Protein AF-A0A2T2UF13-F1 (afdb_monomer_lite)

Secondary structure (DSSP, 8-state):
---------------------HHHHHHHHHHHHTT------HHHHHHHHHHH---HHHHHHHHHHHHTT--EE---HHHHHH-TTTEE-HHHHGGG-

Foldseek 3Di:
DDDDDDDDDDDDPPVPPPDPDPVNVVVVVCVVCPVVDDDDDLVQLVVLCVVQVDDSVLSRQQRVQVVVVHAAADPPPSSCVSCVPRYDHPVVVVVPD

Structure (mmCIF, N/CA/C/O backbone):
data_AF-A0A2T2UF13-F1
#
_entry.id   AF-A0A2T2UF13-F1
#
loop_
_atom_site.group_PDB
_atom_site.id
_atom_site.type_symbol
_atom_site.label_atom_id
_atom_site.label_alt_id
_atom_site.label_comp_id
_atom_site.label_asym_id
_atom_site.label_entity_id
_atom_site.label_seq_id
_atom_site.pdbx_PDB_ins_code
_atom_site.Cartn_x
_atom_site.Cartn_y
_atom_site.Cartn_z
_atom_site.occupancy
_atom_site.B_iso_or_equiv
_atom_site.auth_seq_id
_atom_site.auth_comp_id
_atom_site.auth_asym_id
_atom_site.auth_atom_id
_atom_site.pdbx_PDB_model_num
ATOM 1 N N . MET A 1 1 ? 43.428 -45.413 -37.313 1.00 44.00 1 MET A N 1
ATOM 2 C CA . MET A 1 1 ? 43.202 -44.210 -38.139 1.00 44.00 1 MET A CA 1
ATOM 3 C C . MET A 1 1 ? 43.304 -43.013 -37.205 1.00 44.00 1 MET A C 1
ATOM 5 O O . MET A 1 1 ? 42.372 -42.729 -36.471 1.00 44.00 1 MET A O 1
ATOM 9 N N . PHE A 1 2 ? 44.504 -42.446 -37.097 1.00 42.75 2 PHE A N 1
ATOM 10 C CA . PHE A 1 2 ? 44.829 -41.326 -36.216 1.00 42.75 2 PHE A CA 1
ATOM 11 C C . PHE A 1 2 ? 44.871 -40.068 -37.078 1.00 42.75 2 PHE A C 1
ATOM 13 O O . PHE A 1 2 ? 45.678 -39.999 -38.004 1.00 42.75 2 PHE A O 1
ATOM 20 N N . SER A 1 3 ? 44.008 -39.102 -36.783 1.00 34.56 3 SER A N 1
ATOM 21 C CA . SER A 1 3 ? 44.295 -37.668 -36.852 1.00 34.56 3 SER A CA 1
ATOM 22 C C . SER A 1 3 ? 43.075 -36.853 -36.411 1.00 34.56 3 SER A C 1
ATOM 24 O O . SER A 1 3 ? 41.951 -37.344 -36.485 1.00 34.56 3 SER A O 1
ATOM 26 N N . PRO A 1 4 ? 43.309 -35.639 -35.891 1.00 45.88 4 PRO A N 1
ATOM 27 C CA . PRO A 1 4 ? 42.570 -35.051 -34.779 1.00 45.88 4 PRO A CA 1
ATOM 28 C C . PRO A 1 4 ? 41.759 -33.812 -35.195 1.00 45.88 4 PRO A C 1
ATOM 30 O O . PRO A 1 4 ? 41.906 -33.326 -36.313 1.00 45.88 4 PRO A O 1
ATOM 33 N N . LYS A 1 5 ? 40.974 -33.250 -34.263 1.00 42.75 5 LYS A N 1
ATOM 34 C CA . LYS A 1 5 ? 41.072 -31.845 -33.795 1.00 42.75 5 LYS A CA 1
ATOM 35 C C . LYS A 1 5 ? 39.821 -31.433 -33.014 1.00 42.75 5 LYS A C 1
ATOM 37 O O . LYS A 1 5 ? 38.749 -31.255 -33.577 1.00 42.75 5 LYS A O 1
ATOM 42 N N . MET A 1 6 ? 40.015 -31.194 -31.719 1.00 38.41 6 MET A N 1
ATOM 43 C CA . MET A 1 6 ? 39.234 -30.201 -30.982 1.00 38.41 6 MET A CA 1
ATOM 44 C C . MET A 1 6 ? 39.533 -28.809 -31.557 1.00 38.41 6 MET A C 1
ATOM 46 O O . MET A 1 6 ? 40.701 -28.506 -31.821 1.00 38.41 6 MET A O 1
ATOM 50 N N . PRO A 1 7 ? 38.537 -27.917 -31.590 1.00 45.31 7 PRO A N 1
ATOM 51 C CA . PRO A 1 7 ? 38.734 -26.577 -31.084 1.00 45.31 7 PRO A CA 1
ATOM 52 C C . PRO A 1 7 ? 37.975 -26.450 -29.763 1.00 45.31 7 PRO A C 1
ATOM 54 O O . PRO A 1 7 ? 36.752 -26.547 -29.696 1.00 45.31 7 PRO A O 1
ATOM 57 N N . VAL A 1 8 ? 38.736 -26.219 -28.698 1.00 54.31 8 VAL A N 1
ATOM 58 C CA . VAL A 1 8 ? 38.222 -25.552 -27.507 1.00 54.31 8 VAL A CA 1
ATOM 59 C C . VAL A 1 8 ? 37.787 -24.149 -27.938 1.00 54.31 8 VAL A C 1
ATOM 61 O O . VAL A 1 8 ? 38.610 -23.339 -28.360 1.00 54.31 8 VAL A O 1
ATOM 64 N N . ALA A 1 9 ? 36.486 -23.870 -27.890 1.00 46.03 9 ALA A N 1
ATOM 65 C CA . ALA A 1 9 ? 35.988 -22.508 -28.005 1.00 46.03 9 ALA A CA 1
ATOM 66 C C . ALA A 1 9 ? 36.170 -21.830 -26.642 1.00 46.03 9 ALA A C 1
ATOM 68 O O . ALA A 1 9 ? 35.425 -22.068 -25.692 1.00 46.03 9 ALA A O 1
ATOM 69 N N . ALA A 1 10 ? 37.233 -21.037 -26.550 1.00 46.62 10 ALA A 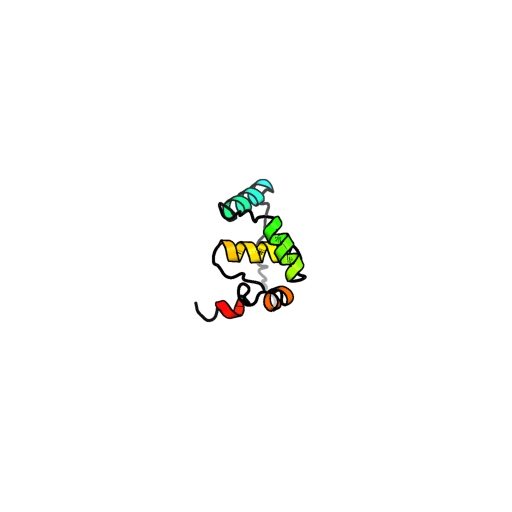N 1
ATOM 70 C CA . ALA A 1 10 ? 37.472 -20.092 -25.476 1.00 46.62 10 ALA A CA 1
ATOM 71 C C . ALA A 1 10 ? 36.666 -18.802 -25.716 1.00 46.62 10 ALA A C 1
ATOM 73 O O . ALA A 1 10 ? 36.603 -18.309 -26.839 1.00 46.62 10 ALA A O 1
ATOM 74 N N . GLY A 1 11 ? 36.129 -18.236 -24.630 1.00 38.72 11 GLY A N 1
ATOM 75 C CA . GLY A 1 11 ? 35.482 -16.919 -24.581 1.00 38.72 11 GLY A CA 1
ATOM 76 C C . GLY A 1 11 ? 33.961 -17.015 -24.753 1.00 38.72 11 GLY A C 1
ATOM 77 O O . GLY A 1 11 ? 33.478 -17.444 -25.784 1.00 38.72 11 GLY A O 1
ATOM 78 N N . GLY A 1 12 ? 33.101 -16.680 -23.796 1.00 50.62 12 GLY A N 1
ATOM 79 C CA . GLY A 1 12 ? 33.259 -15.753 -22.689 1.00 50.62 12 GLY A CA 1
ATOM 80 C C . GLY A 1 12 ? 32.257 -14.617 -22.849 1.00 50.62 12 GLY A C 1
ATOM 81 O O . GLY A 1 12 ? 32.638 -13.529 -23.243 1.00 50.62 12 GLY A O 1
ATOM 82 N N . THR A 1 13 ? 30.999 -14.848 -22.483 1.00 46.38 13 THR A N 1
ATOM 83 C CA . THR A 1 13 ? 30.107 -13.792 -21.982 1.00 46.38 13 THR A CA 1
ATOM 84 C C . THR A 1 13 ? 29.329 -14.351 -20.801 1.00 46.38 13 THR A C 1
ATOM 86 O O . THR A 1 13 ? 28.105 -14.422 -20.771 1.00 46.38 13 THR A O 1
ATOM 89 N N . ARG A 1 14 ? 30.070 -14.680 -19.734 1.00 46.56 14 ARG A N 1
ATOM 90 C CA . ARG A 1 14 ? 29.533 -14.381 -18.406 1.00 46.56 14 ARG A CA 1
ATOM 91 C C . ARG A 1 14 ? 29.202 -12.891 -18.493 1.00 46.56 14 ARG A C 1
ATOM 93 O O . ARG A 1 14 ? 30.121 -12.104 -18.715 1.00 46.56 14 ARG A O 1
ATOM 100 N N . ARG A 1 15 ? 27.922 -12.510 -18.459 1.00 45.69 15 ARG A N 1
ATOM 101 C CA . ARG A 1 15 ? 27.516 -11.104 -18.356 1.00 45.69 15 ARG A CA 1
ATOM 102 C C . ARG A 1 15 ? 28.025 -10.643 -16.999 1.00 45.69 15 ARG A C 1
ATOM 104 O O . ARG A 1 15 ? 27.349 -10.758 -15.987 1.00 45.69 15 ARG A O 1
ATOM 111 N N . THR A 1 16 ? 29.299 -10.281 -16.953 1.00 45.16 16 THR A N 1
ATOM 112 C CA . THR A 1 16 ? 29.909 -9.733 -15.766 1.00 45.16 16 THR A CA 1
ATOM 113 C C . THR A 1 16 ? 29.243 -8.385 -15.601 1.00 45.16 16 THR A C 1
ATOM 115 O O . THR A 1 16 ? 29.477 -7.492 -16.415 1.00 45.16 16 THR A O 1
ATOM 118 N N . GLN A 1 17 ? 28.398 -8.249 -14.584 1.00 54.09 17 GLN A N 1
ATOM 119 C CA . GLN A 1 17 ? 28.181 -6.960 -13.944 1.00 54.09 17 GLN A CA 1
ATOM 120 C C . GLN A 1 17 ? 29.567 -6.518 -13.447 1.00 54.09 17 GLN A C 1
ATOM 122 O O . GLN A 1 17 ? 29.988 -6.859 -12.347 1.00 54.09 17 GLN A O 1
ATOM 127 N N . ARG A 1 18 ? 30.371 -5.933 -14.340 1.00 51.81 18 ARG A N 1
ATOM 128 C CA . ARG A 1 18 ? 31.685 -5.392 -14.017 1.00 51.81 18 ARG A CA 1
ATOM 129 C C . ARG A 1 18 ? 31.453 -3.948 -13.616 1.00 51.81 18 ARG A C 1
ATOM 131 O O . ARG A 1 18 ? 31.110 -3.150 -14.476 1.00 51.81 18 ARG A O 1
ATOM 138 N N . GLY A 1 19 ? 31.633 -3.692 -12.321 1.00 56.59 19 GLY A N 1
ATOM 139 C CA . GLY A 1 19 ? 32.003 -2.403 -11.744 1.00 56.59 19 GLY A CA 1
ATOM 140 C C . GLY A 1 19 ? 31.244 -1.203 -12.284 1.00 56.59 19 GLY A C 1
ATOM 141 O O . GLY A 1 19 ? 31.867 -0.343 -12.887 1.00 56.59 19 GLY A O 1
ATOM 142 N N . CYS A 1 20 ? 29.933 -1.135 -12.055 1.00 55.19 20 CYS A N 1
ATOM 143 C CA . CYS A 1 20 ? 29.353 0.190 -11.878 1.00 55.19 20 CYS A CA 1
ATOM 144 C C . CYS A 1 20 ? 29.928 0.692 -10.560 1.00 55.19 20 CYS A C 1
ATOM 146 O O . CYS A 1 20 ? 29.789 -0.003 -9.544 1.00 55.19 20 CYS A O 1
ATOM 148 N N . ASP A 1 21 ? 30.623 1.822 -10.599 1.00 80.75 21 ASP A N 1
ATOM 149 C CA . ASP A 1 21 ? 31.058 2.471 -9.369 1.00 80.75 21 ASP A CA 1
ATOM 150 C C . ASP A 1 21 ? 29.840 2.690 -8.457 1.00 80.75 21 ASP A C 1
ATOM 152 O O . ASP A 1 21 ? 28.711 2.829 -8.942 1.00 80.75 21 ASP A O 1
ATOM 156 N N . GLU A 1 22 ? 30.020 2.680 -7.136 1.00 77.44 22 GLU A N 1
ATOM 157 C CA . GLU A 1 22 ? 28.872 2.844 -6.234 1.00 77.44 22 GLU A CA 1
ATOM 158 C C . GLU A 1 22 ? 28.148 4.171 -6.491 1.00 77.44 22 GLU A C 1
ATOM 160 O O . GLU A 1 22 ? 26.917 4.213 -6.443 1.00 77.44 22 GLU A O 1
ATOM 165 N N . THR A 1 23 ? 28.889 5.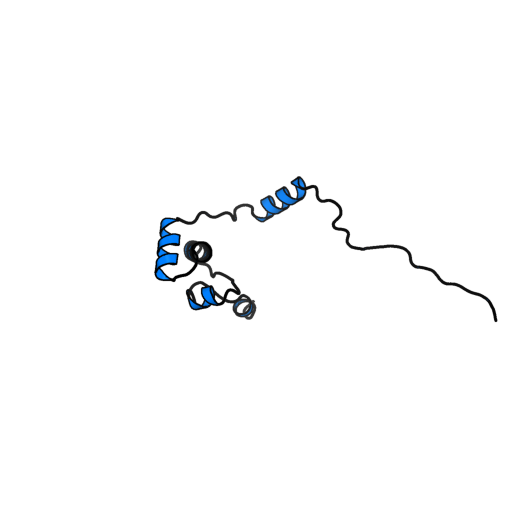212 -6.889 1.00 84.75 23 THR A N 1
ATOM 166 C CA . THR A 1 23 ? 28.307 6.498 -7.288 1.00 84.75 23 THR A CA 1
ATOM 167 C C . THR A 1 23 ? 27.443 6.377 -8.545 1.00 84.75 23 THR A C 1
ATOM 169 O O . THR A 1 23 ? 26.317 6.865 -8.552 1.00 84.75 23 THR A O 1
ATOM 172 N N . GLU A 1 24 ? 27.889 5.638 -9.568 1.00 87.69 24 GLU A N 1
ATOM 173 C CA . GLU A 1 24 ? 27.105 5.395 -10.786 1.00 87.69 24 GLU A CA 1
ATOM 174 C C . GLU A 1 24 ? 25.813 4.621 -10.493 1.00 87.69 24 GLU A C 1
ATOM 176 O O . GLU A 1 24 ? 24.775 4.886 -11.101 1.00 87.69 24 GLU A O 1
ATOM 181 N N . ARG A 1 25 ? 25.848 3.673 -9.546 1.00 85.44 25 ARG A N 1
ATOM 182 C CA . ARG A 1 25 ? 24.658 2.902 -9.150 1.00 85.44 25 ARG A CA 1
ATOM 183 C C . ARG A 1 25 ? 23.631 3.767 -8.434 1.00 85.44 25 ARG A C 1
ATOM 185 O O . ARG A 1 25 ? 22.442 3.635 -8.718 1.00 85.44 25 ARG A O 1
ATOM 192 N N . VAL A 1 26 ? 24.085 4.632 -7.528 1.00 87.88 26 VAL A N 1
ATOM 193 C CA . VAL A 1 26 ? 23.209 5.572 -6.819 1.00 87.88 26 VAL A CA 1
ATOM 194 C C . VAL A 1 26 ? 22.630 6.585 -7.800 1.00 87.88 26 VAL A C 1
ATOM 196 O O . VAL A 1 26 ? 21.413 6.720 -7.852 1.00 87.88 26 VAL A O 1
ATOM 199 N N . SER A 1 27 ? 23.445 7.192 -8.667 1.00 89.06 27 SER A N 1
ATOM 200 C CA . SER A 1 27 ? 22.951 8.151 -9.664 1.00 89.06 27 SER A CA 1
ATOM 201 C C . SER A 1 27 ? 21.942 7.536 -10.640 1.00 89.06 27 SER A C 1
ATOM 203 O O . SER A 1 27 ? 20.963 8.185 -11.003 1.00 89.06 27 SER A O 1
ATOM 205 N N . ALA A 1 28 ? 22.126 6.275 -11.050 1.00 89.00 28 ALA A N 1
ATOM 206 C CA . ALA A 1 28 ? 21.143 5.577 -11.880 1.00 89.00 28 ALA A CA 1
ATOM 207 C C . ALA A 1 28 ? 19.819 5.325 -11.135 1.00 89.00 28 ALA A C 1
ATOM 209 O O . ALA A 1 28 ? 18.749 5.455 -11.729 1.00 89.00 28 ALA A O 1
ATOM 210 N N . ALA A 1 29 ? 19.879 4.985 -9.843 1.00 85.88 29 ALA A N 1
ATOM 211 C CA . ALA A 1 29 ? 18.692 4.810 -9.011 1.00 85.88 29 ALA A CA 1
ATOM 212 C C . ALA A 1 29 ? 17.965 6.142 -8.761 1.00 85.88 29 ALA A C 1
ATOM 214 O O . ALA A 1 29 ? 16.748 6.203 -8.898 1.00 85.88 29 ALA A O 1
ATOM 215 N N . GLU A 1 30 ? 18.697 7.218 -8.468 1.00 88.69 30 GLU A N 1
ATOM 216 C CA . GLU A 1 30 ? 18.143 8.567 -8.300 1.00 88.69 30 GLU A CA 1
ATOM 217 C C . GLU A 1 30 ? 17.457 9.055 -9.577 1.00 88.69 30 GLU A C 1
ATOM 219 O O . GLU A 1 30 ? 16.340 9.562 -9.520 1.00 88.69 30 GLU A O 1
ATOM 224 N N . ALA A 1 31 ? 18.078 8.845 -10.742 1.00 88.88 31 ALA A N 1
ATOM 225 C CA . ALA A 1 31 ? 17.475 9.188 -12.028 1.00 88.88 31 ALA A CA 1
ATOM 226 C C . ALA A 1 31 ? 16.206 8.369 -12.320 1.00 88.88 31 ALA A C 1
ATOM 228 O O . ALA A 1 31 ? 15.270 8.889 -12.924 1.00 88.88 31 ALA A O 1
ATOM 229 N N . PHE A 1 32 ? 16.165 7.104 -11.890 1.00 88.25 32 PHE A N 1
ATOM 230 C CA . PHE A 1 32 ? 14.979 6.256 -12.009 1.00 88.25 32 PHE A CA 1
ATOM 231 C C . PHE A 1 32 ? 13.843 6.707 -11.077 1.00 88.25 32 PHE A C 1
ATOM 233 O O . PHE A 1 32 ? 12.687 6.716 -11.492 1.00 88.25 32 PHE A O 1
ATOM 240 N N . ILE A 1 33 ? 14.163 7.108 -9.842 1.00 86.81 33 ILE A N 1
ATOM 241 C CA . ILE A 1 33 ? 13.187 7.648 -8.884 1.00 86.81 33 ILE A CA 1
ATOM 242 C C . ILE A 1 33 ? 12.670 9.010 -9.360 1.00 86.81 33 ILE A C 1
ATOM 244 O O . ILE A 1 33 ? 11.468 9.251 -9.312 1.00 86.81 33 ILE A O 1
ATOM 248 N N . GLY A 1 34 ? 13.538 9.897 -9.853 1.00 87.12 34 GLY A N 1
ATOM 249 C CA . GLY A 1 34 ? 13.154 11.204 -10.388 1.00 87.12 34 GLY A CA 1
ATOM 250 C C . GLY A 1 34 ? 12.217 11.976 -9.449 1.00 87.12 34 GLY A C 1
ATOM 251 O O . GLY A 1 34 ? 12.537 12.215 -8.287 1.00 87.12 34 GLY A O 1
ATOM 252 N N . ASN A 1 35 ? 11.030 12.331 -9.948 1.00 82.19 35 ASN A N 1
ATOM 253 C CA . ASN A 1 35 ? 9.988 13.033 -9.188 1.00 82.19 35 ASN A CA 1
ATOM 254 C C . ASN A 1 35 ? 8.952 12.081 -8.553 1.00 82.19 35 ASN A C 1
ATOM 256 O O . ASN A 1 35 ? 7.856 12.514 -8.204 1.00 82.19 35 ASN A O 1
ATOM 260 N N . HIS A 1 36 ? 9.272 10.793 -8.415 1.00 85.44 36 HIS A N 1
ATOM 261 C CA . HIS A 1 36 ? 8.389 9.768 -7.849 1.00 85.44 36 HIS A CA 1
ATOM 262 C C . HIS A 1 36 ? 8.602 9.545 -6.342 1.00 85.44 36 HIS A C 1
ATOM 264 O O . HIS A 1 36 ? 8.251 8.490 -5.815 1.00 85.44 36 HIS A O 1
ATOM 270 N N . THR A 1 37 ? 9.152 10.538 -5.641 1.00 86.75 37 THR A N 1
ATOM 271 C CA . THR A 1 37 ? 9.169 10.584 -4.175 1.00 86.75 37 THR A CA 1
ATOM 272 C C . THR A 1 37 ? 7.943 11.341 -3.692 1.00 86.75 37 THR A C 1
ATOM 274 O O . THR A 1 37 ? 7.716 12.484 -4.092 1.00 86.75 37 THR A O 1
ATOM 277 N N . PHE A 1 38 ? 7.171 10.720 -2.808 1.00 90.62 38 PHE A N 1
ATOM 278 C CA . PHE A 1 38 ? 5.945 11.292 -2.271 1.00 90.62 38 PHE A CA 1
ATOM 279 C C . PHE A 1 38 ? 5.983 11.258 -0.750 1.00 90.62 38 PHE A C 1
ATOM 281 O O . PHE A 1 38 ? 6.385 10.257 -0.162 1.00 90.62 38 PHE A O 1
ATOM 288 N N . GLU A 1 39 ? 5.542 12.344 -0.121 1.00 91.19 39 GLU A N 1
ATOM 289 C CA . GLU A 1 39 ? 5.327 12.377 1.322 1.00 91.19 39 GLU A CA 1
ATOM 290 C C . GLU A 1 39 ? 3.880 12.008 1.646 1.00 91.19 39 GLU A C 1
ATOM 292 O O . GLU A 1 39 ? 2.934 12.483 1.010 1.00 91.19 39 GLU A O 1
ATOM 297 N N . VAL A 1 40 ? 3.710 11.183 2.675 1.00 94.62 40 VAL A N 1
ATOM 298 C CA . VAL A 1 40 ? 2.405 10.809 3.214 1.00 94.62 40 VAL A CA 1
ATOM 299 C C . VAL A 1 40 ? 2.302 11.318 4.648 1.00 94.62 40 VAL A C 1
ATOM 301 O O . VAL A 1 40 ? 3.224 11.186 5.450 1.00 94.62 40 VAL A O 1
ATOM 304 N N . GLY A 1 41 ? 1.162 11.918 4.995 1.00 95.56 41 GLY A N 1
ATOM 305 C CA . GLY A 1 41 ? 0.938 12.442 6.339 1.00 95.56 41 GLY A CA 1
ATOM 306 C C . GLY A 1 41 ? 0.923 11.332 7.394 1.00 95.56 41 GLY A C 1
ATOM 307 O O . GLY A 1 41 ? -0.000 10.516 7.421 1.00 95.56 41 GLY A O 1
ATOM 308 N N . ALA A 1 42 ? 1.891 11.349 8.315 1.00 96.00 42 ALA A N 1
ATOM 309 C CA . ALA A 1 42 ? 2.052 10.325 9.355 1.00 96.00 42 ALA A CA 1
ATOM 310 C C . ALA A 1 42 ? 0.789 10.108 10.211 1.00 96.00 42 ALA A C 1
ATOM 312 O O . ALA A 1 42 ? 0.475 8.986 10.595 1.00 96.00 42 ALA A O 1
ATOM 313 N N . GLU A 1 43 ? 0.020 11.164 10.481 1.00 97.69 43 GLU A N 1
ATOM 314 C CA . GLU A 1 43 ? -1.229 11.069 11.242 1.00 97.69 43 GLU A CA 1
ATOM 315 C C . GLU A 1 43 ? -2.291 10.215 10.524 1.00 97.69 43 GLU A C 1
ATOM 317 O O . GLU A 1 43 ? -2.989 9.419 11.155 1.00 97.69 43 GLU A O 1
ATOM 322 N N . ALA A 1 44 ? -2.410 10.354 9.199 1.00 96.75 44 ALA A N 1
ATOM 323 C CA . ALA A 1 44 ? -3.332 9.553 8.399 1.00 96.75 44 ALA A CA 1
ATOM 324 C C . ALA A 1 44 ? -2.907 8.080 8.387 1.00 96.75 44 ALA A C 1
ATOM 326 O O . ALA A 1 44 ? -3.742 7.209 8.637 1.00 96.75 44 ALA A O 1
ATOM 327 N N . VAL A 1 45 ? -1.606 7.826 8.212 1.00 97.94 45 VAL A N 1
ATOM 328 C CA . VAL A 1 45 ? -1.012 6.482 8.238 1.00 97.94 45 VAL A CA 1
ATOM 329 C C . VAL A 1 45 ? -1.259 5.791 9.574 1.00 97.94 45 VAL A C 1
ATOM 331 O O . VAL A 1 45 ? -1.773 4.676 9.603 1.00 97.94 45 VAL A O 1
ATOM 334 N N . LEU A 1 46 ? -0.960 6.456 10.692 1.00 98.19 46 LEU A N 1
ATOM 335 C CA . LEU A 1 46 ? -1.128 5.868 12.023 1.00 98.19 46 LEU A CA 1
ATOM 336 C C . LEU A 1 46 ? -2.597 5.584 12.347 1.00 98.19 46 LEU A C 1
ATOM 338 O O . LEU A 1 46 ? -2.910 4.529 12.894 1.00 98.19 46 LEU A O 1
ATOM 342 N N . ARG A 1 47 ? -3.518 6.473 11.955 1.00 98.06 47 ARG A N 1
ATOM 343 C CA . ARG A 1 47 ? -4.958 6.208 12.080 1.00 98.06 47 ARG A CA 1
ATOM 344 C C . ARG A 1 47 ? -5.414 5.030 11.224 1.00 98.06 47 ARG A C 1
ATOM 346 O O . ARG A 1 47 ? -6.325 4.310 11.622 1.00 98.06 47 ARG A O 1
ATOM 353 N N . LEU A 1 48 ? -4.860 4.878 10.025 1.00 97.56 48 LEU A N 1
ATOM 354 C CA . LEU A 1 48 ? -5.200 3.774 9.133 1.00 97.56 48 LEU A CA 1
ATOM 355 C C . LEU A 1 48 ? -4.667 2.442 9.680 1.00 97.56 48 LEU A C 1
ATOM 357 O O . LEU A 1 48 ? -5.396 1.449 9.668 1.00 97.56 48 LEU A O 1
ATOM 361 N N . ALA A 1 49 ? -3.451 2.442 10.227 1.00 97.94 49 ALA A N 1
ATOM 362 C CA . ALA A 1 49 ? -2.842 1.289 10.885 1.00 97.94 49 ALA A CA 1
ATOM 363 C C . ALA A 1 49 ? -3.658 0.842 12.104 1.00 97.94 49 ALA A C 1
ATOM 365 O O . ALA A 1 49 ? -3.988 -0.335 12.221 1.00 97.94 49 ALA A O 1
ATOM 366 N N . ASP A 1 50 ? -4.077 1.786 12.951 1.00 98.00 50 ASP A N 1
ATOM 367 C CA . ASP A 1 50 ? -4.921 1.507 14.119 1.00 98.00 50 ASP A CA 1
ATOM 368 C C . ASP A 1 50 ? -6.265 0.863 13.730 1.00 98.00 50 ASP A C 1
ATOM 370 O O . ASP A 1 50 ? -6.663 -0.151 14.301 1.00 98.00 50 ASP A O 1
ATOM 374 N N . ARG A 1 51 ? -6.938 1.380 12.690 1.00 97.38 51 ARG A N 1
ATOM 375 C CA . ARG A 1 51 ? -8.233 0.837 12.235 1.00 97.38 51 ARG A CA 1
ATOM 376 C C . ARG A 1 51 ? -8.137 -0.524 11.545 1.00 97.38 51 ARG A C 1
ATOM 378 O O . ARG A 1 51 ? -9.072 -1.312 11.639 1.00 97.38 51 ARG A O 1
ATOM 385 N N . SER A 1 52 ? -7.066 -0.769 10.797 1.00 96.44 52 SER A N 1
ATOM 386 C CA . SER A 1 52 ? -6.910 -1.971 9.958 1.00 96.44 52 SER A CA 1
ATOM 387 C C . SER A 1 52 ? -6.107 -3.091 10.629 1.00 96.44 52 SER A C 1
ATOM 389 O O . SER A 1 52 ? -6.079 -4.231 10.153 1.00 96.44 52 SER A O 1
ATOM 391 N N . GLY A 1 53 ? -5.386 -2.769 11.705 1.00 96.75 53 GLY A N 1
ATOM 392 C CA . GLY A 1 53 ? -4.402 -3.653 12.322 1.00 96.75 53 GLY A CA 1
ATOM 393 C C . GLY A 1 53 ? -3.218 -3.995 11.410 1.00 96.75 53 GLY A C 1
ATOM 394 O O . GLY A 1 53 ? -2.524 -4.974 11.686 1.00 96.75 53 GLY A O 1
ATOM 395 N N . ARG A 1 54 ? -3.013 -3.263 10.302 1.00 97.12 54 ARG A N 1
ATOM 396 C CA . ARG A 1 54 ? -1.842 -3.422 9.425 1.00 97.12 54 ARG A CA 1
ATOM 397 C C . ARG A 1 54 ? -0.670 -2.596 9.939 1.00 97.12 54 ARG A C 1
ATOM 399 O O . ARG A 1 54 ? -0.835 -1.711 10.781 1.00 97.12 54 ARG A O 1
ATOM 406 N N . SER A 1 55 ? 0.529 -2.901 9.451 1.00 97.50 55 SER A N 1
ATOM 407 C CA . SER A 1 55 ? 1.697 -2.122 9.840 1.00 97.50 55 SER A CA 1
ATOM 408 C C . SER A 1 55 ? 1.577 -0.684 9.308 1.00 97.50 55 SER A C 1
ATOM 410 O O . SER A 1 55 ? 0.989 -0.467 8.246 1.00 97.50 55 SER A O 1
ATOM 412 N N . PRO A 1 56 ? 2.157 0.316 9.997 1.00 97.31 56 PRO A N 1
ATOM 413 C CA . PRO A 1 56 ? 2.237 1.672 9.460 1.00 97.31 56 PRO A CA 1
ATOM 414 C C . PRO A 1 56 ? 2.883 1.726 8.070 1.00 97.31 56 PRO A C 1
ATOM 416 O O . PRO A 1 56 ? 2.478 2.545 7.256 1.00 97.31 56 PRO A O 1
ATOM 419 N N . TYR A 1 57 ? 3.823 0.825 7.775 1.00 95.81 57 TYR A N 1
ATOM 420 C CA . TYR A 1 57 ? 4.442 0.721 6.454 1.00 95.81 57 TYR A CA 1
ATOM 421 C C . TYR A 1 57 ? 3.428 0.346 5.371 1.00 95.81 57 TYR A C 1
ATOM 423 O O . TYR A 1 57 ? 3.342 1.030 4.357 1.00 95.81 57 TYR A O 1
ATOM 431 N N . ASP A 1 58 ? 2.608 -0.681 5.595 1.00 97.25 58 ASP A N 1
ATOM 432 C CA . ASP A 1 58 ? 1.574 -1.073 4.627 1.00 97.25 58 ASP A CA 1
ATOM 433 C C . ASP A 1 58 ? 0.557 0.055 4.429 1.00 97.25 58 ASP A C 1
ATOM 435 O O . ASP A 1 58 ? 0.156 0.379 3.310 1.00 97.25 58 ASP A O 1
ATOM 439 N N . CYS A 1 59 ? 0.173 0.702 5.531 1.00 98.06 59 CYS A N 1
ATOM 440 C CA . CYS A 1 59 ? -0.757 1.821 5.510 1.00 98.06 59 CYS A CA 1
ATOM 441 C C . CYS A 1 59 ? -0.201 3.059 4.802 1.00 98.06 59 CYS A C 1
ATOM 443 O O . CYS A 1 59 ? -0.985 3.818 4.237 1.00 98.06 59 CYS A O 1
ATOM 445 N N . GLU A 1 60 ? 1.115 3.267 4.798 1.00 97.94 60 GLU A N 1
ATOM 446 C CA . GLU A 1 60 ? 1.743 4.351 4.044 1.00 97.94 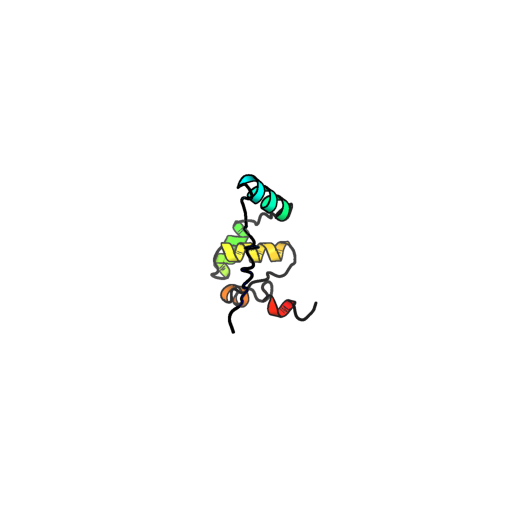60 GLU A CA 1
ATOM 447 C C . GLU A 1 60 ? 1.536 4.166 2.539 1.00 97.94 60 GLU A C 1
ATOM 449 O O . GLU A 1 60 ? 1.070 5.089 1.872 1.00 97.94 60 GLU A O 1
ATOM 454 N N . TYR A 1 61 ? 1.772 2.961 2.012 1.00 97.62 61 TYR A N 1
ATOM 455 C CA . TYR A 1 61 ? 1.556 2.668 0.592 1.00 97.62 61 TYR A CA 1
ATOM 456 C C . TYR A 1 61 ? 0.080 2.707 0.194 1.00 97.62 61 TYR A C 1
ATOM 458 O O . TYR A 1 61 ? -0.256 3.193 -0.886 1.00 97.62 61 TYR A O 1
ATOM 466 N N . VAL A 1 62 ? -0.813 2.239 1.068 1.00 98.06 62 VAL A N 1
ATOM 467 C CA . VAL A 1 62 ? -2.263 2.321 0.840 1.00 98.06 62 VAL A CA 1
ATOM 468 C C . VAL A 1 62 ? -2.721 3.778 0.809 1.00 98.06 62 VAL A C 1
ATOM 470 O O . VAL A 1 62 ? -3.423 4.178 -0.117 1.00 98.06 62 VAL A O 1
ATOM 473 N N . GLN A 1 63 ? -2.288 4.595 1.774 1.00 98.12 63 GLN A N 1
ATOM 474 C CA . GLN A 1 63 ? -2.636 6.015 1.815 1.00 98.12 63 GLN A CA 1
ATOM 475 C C . GLN A 1 63 ? -2.018 6.788 0.644 1.00 98.12 63 GLN A C 1
ATOM 477 O O . GLN A 1 63 ? -2.640 7.714 0.126 1.00 98.12 63 GLN A O 1
ATOM 482 N N . LEU A 1 64 ? -0.815 6.418 0.201 1.00 97.75 64 LEU A N 1
ATOM 483 C CA . LEU A 1 64 ? -0.205 7.003 -0.987 1.00 97.75 64 LEU A CA 1
ATOM 484 C C . LEU A 1 64 ? -1.031 6.707 -2.244 1.00 97.75 64 LEU A C 1
ATOM 486 O O . LEU A 1 64 ? -1.291 7.617 -3.030 1.00 97.75 64 LEU A O 1
ATOM 490 N N . ALA A 1 65 ? -1.457 5.456 -2.426 1.00 97.44 65 ALA A N 1
ATOM 491 C CA . ALA A 1 65 ? -2.283 5.063 -3.562 1.00 97.44 65 ALA A CA 1
ATOM 492 C C . ALA A 1 65 ? -3.622 5.822 -3.577 1.00 97.44 65 ALA A C 1
ATOM 494 O O . ALA A 1 65 ? -4.012 6.350 -4.619 1.00 97.44 65 ALA A O 1
ATOM 495 N N . ASP A 1 66 ? -4.254 5.969 -2.411 1.00 96.88 66 ASP A N 1
ATOM 496 C CA . ASP A 1 66 ? -5.464 6.777 -2.219 1.00 96.88 66 ASP A CA 1
ATOM 497 C C . ASP A 1 66 ? -5.238 8.256 -2.590 1.00 96.88 66 ASP A C 1
ATOM 499 O O . ASP A 1 66 ? -5.954 8.810 -3.424 1.00 96.88 66 ASP A O 1
ATOM 503 N N . ASN A 1 67 ? -4.165 8.878 -2.082 1.00 96.62 67 ASN A N 1
ATOM 504 C CA . ASN A 1 67 ? -3.812 10.270 -2.397 1.00 96.62 67 ASN A CA 1
ATOM 505 C C . ASN A 1 67 ? -3.606 10.501 -3.904 1.00 96.62 67 ASN A C 1
ATOM 507 O O . ASN A 1 67 ? -3.951 11.559 -4.436 1.00 96.62 67 ASN A O 1
ATOM 511 N N . LEU A 1 68 ? -3.024 9.516 -4.591 1.00 95.62 68 LEU A N 1
ATOM 512 C CA . LEU A 1 68 ? -2.762 9.556 -6.028 1.00 95.62 68 LEU A CA 1
ATOM 513 C C . LEU A 1 68 ? -3.958 9.090 -6.874 1.00 95.62 68 LEU A C 1
ATOM 515 O O . LEU A 1 68 ? -3.866 9.124 -8.100 1.00 95.62 68 LEU A O 1
ATOM 519 N N . ASN A 1 69 ? -5.076 8.693 -6.252 1.00 95.94 69 ASN A N 1
ATOM 520 C CA . ASN A 1 69 ? -6.248 8.106 -6.910 1.00 95.94 69 ASN A CA 1
ATOM 521 C C . ASN A 1 69 ? -5.878 6.923 -7.826 1.00 95.94 69 ASN A C 1
ATOM 523 O O . ASN A 1 69 ? -6.360 6.812 -8.955 1.00 95.94 69 ASN A O 1
ATOM 527 N N . THR A 1 70 ? -4.989 6.052 -7.351 1.00 95.31 70 THR A N 1
ATOM 528 C CA . THR A 1 70 ? -4.520 4.867 -8.077 1.00 95.31 70 THR A CA 1
ATOM 529 C C . THR A 1 70 ? -4.688 3.602 -7.239 1.00 95.31 70 THR A C 1
ATOM 531 O O . THR A 1 70 ? -4.963 3.654 -6.042 1.00 95.31 70 THR A O 1
ATOM 534 N N . ARG A 1 71 ? -4.525 2.438 -7.872 1.00 96.50 71 ARG A N 1
ATOM 535 C CA . ARG A 1 71 ? -4.539 1.141 -7.189 1.00 96.50 71 ARG A CA 1
ATOM 536 C C . ARG A 1 71 ? -3.140 0.787 -6.688 1.00 96.50 71 ARG A C 1
ATOM 538 O O . ARG A 1 71 ? -2.150 0.999 -7.388 1.00 96.50 71 ARG A O 1
ATOM 545 N N . LEU A 1 72 ? -3.067 0.192 -5.501 1.00 97.00 72 LEU A N 1
ATOM 546 C CA . LEU A 1 72 ? -1.842 -0.396 -4.969 1.00 97.00 72 LEU A CA 1
ATOM 547 C C . LEU A 1 72 ? -1.677 -1.816 -5.517 1.00 97.00 72 LEU A C 1
ATOM 549 O O . LEU A 1 72 ? -2.439 -2.717 -5.173 1.00 97.00 72 LEU A O 1
ATOM 553 N N . LEU A 1 73 ? -0.660 -2.025 -6.348 1.00 97.00 73 LEU A N 1
ATOM 554 C CA . LEU A 1 73 ? -0.280 -3.358 -6.804 1.00 97.00 73 LEU A CA 1
ATOM 555 C C . LEU A 1 73 ? 0.563 -4.046 -5.735 1.00 97.00 73 LEU A C 1
ATOM 557 O O . LEU A 1 73 ? 1.652 -3.581 -5.406 1.00 97.00 73 LEU A O 1
ATOM 561 N N . THR A 1 74 ? 0.071 -5.160 -5.204 1.00 96.81 74 THR A N 1
ATOM 562 C CA . THR A 1 74 ? 0.793 -5.937 -4.193 1.00 96.81 74 THR A CA 1
ATOM 563 C C . THR A 1 74 ? 0.407 -7.411 -4.249 1.00 96.81 74 THR A C 1
ATOM 565 O O . THR A 1 74 ? -0.691 -7.763 -4.673 1.00 96.81 74 THR A O 1
ATOM 568 N N . TYR A 1 75 ? 1.326 -8.273 -3.823 1.00 97.31 75 TYR A N 1
ATOM 569 C CA . TYR A 1 75 ? 1.054 -9.691 -3.583 1.00 97.31 75 TYR A CA 1
ATOM 570 C C . TYR A 1 75 ? 0.808 -9.999 -2.104 1.00 97.31 75 TYR A C 1
ATOM 572 O O . TYR A 1 75 ? 0.561 -11.148 -1.780 1.00 97.31 75 TYR A O 1
ATOM 580 N N . ASP A 1 76 ? 0.892 -9.009 -1.215 1.00 97.31 76 ASP A N 1
ATOM 581 C CA . ASP A 1 76 ? 0.677 -9.206 0.218 1.00 97.31 76 ASP A CA 1
ATOM 582 C C . ASP A 1 76 ? -0.806 -9.498 0.502 1.00 97.31 76 ASP A C 1
ATOM 584 O O . ASP A 1 76 ? -1.654 -8.603 0.425 1.00 97.31 76 ASP A O 1
ATOM 588 N N . GLU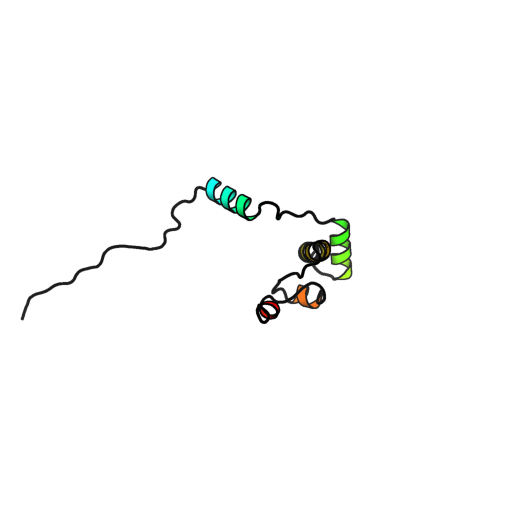 A 1 77 ? -1.132 -10.761 0.795 1.00 97.25 77 GLU A N 1
ATOM 589 C CA . GLU A 1 77 ? -2.504 -11.192 1.079 1.00 97.25 77 GLU A CA 1
ATOM 590 C C . GLU A 1 77 ? -3.157 -1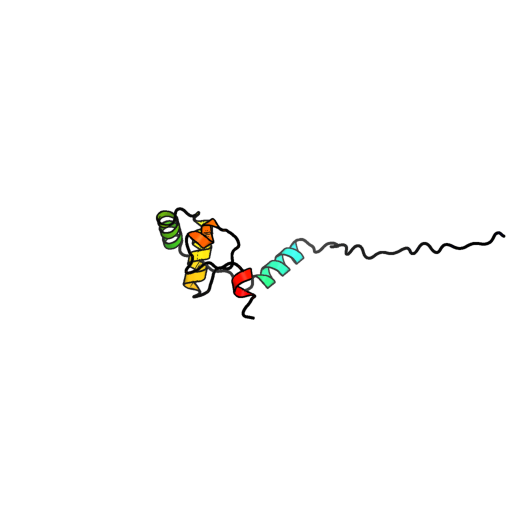0.414 2.236 1.00 97.25 77 GLU A C 1
ATOM 592 O O . GLU A 1 77 ? -4.266 -9.910 2.042 1.00 97.25 77 GLU A O 1
ATOM 597 N N . PRO A 1 78 ? -2.505 -10.223 3.400 1.00 97.69 78 PRO A N 1
ATOM 598 C CA . PRO A 1 78 ? -3.047 -9.375 4.459 1.00 97.69 78 PRO A CA 1
ATOM 599 C C . PRO A 1 78 ? -3.439 -7.955 4.022 1.00 97.69 78 PRO A C 1
ATOM 601 O O . PRO A 1 78 ? -4.442 -7.426 4.506 1.00 97.69 78 PRO A O 1
ATOM 604 N N . VAL A 1 79 ? -2.668 -7.316 3.139 1.00 97.94 79 VAL A N 1
ATOM 605 C CA . VAL A 1 79 ? -2.999 -5.981 2.606 1.00 97.94 79 VAL A CA 1
ATOM 606 C C . VAL A 1 79 ? -4.171 -6.048 1.626 1.00 97.94 79 VAL A C 1
ATOM 608 O O . VAL A 1 79 ? -5.065 -5.203 1.693 1.00 97.94 79 VAL A O 1
ATOM 611 N N . LEU A 1 80 ? -4.202 -7.057 0.753 1.00 98.00 80 LEU A N 1
ATOM 612 C CA . LEU A 1 80 ? -5.297 -7.281 -0.201 1.00 98.00 80 LEU A CA 1
ATOM 613 C C . LEU A 1 80 ? -6.637 -7.507 0.511 1.00 98.00 80 LEU A C 1
ATOM 615 O O . LEU A 1 80 ? -7.654 -6.946 0.107 1.00 98.00 80 LEU A O 1
ATOM 619 N N . GLU A 1 81 ? -6.631 -8.285 1.594 1.00 97.31 81 GLU A N 1
ATOM 620 C CA . GLU A 1 81 ? -7.813 -8.551 2.418 1.00 97.31 81 GLU A CA 1
ATOM 621 C C . GLU A 1 81 ? -8.268 -7.316 3.204 1.00 97.31 81 GLU A C 1
ATOM 623 O O . GLU A 1 81 ? -9.467 -7.057 3.319 1.00 97.31 81 GLU A O 1
ATOM 628 N N . ALA A 1 82 ? -7.322 -6.543 3.748 1.00 97.75 82 ALA A N 1
ATOM 629 C CA . ALA A 1 82 ? -7.629 -5.366 4.557 1.00 97.75 82 ALA A CA 1
ATOM 630 C C . ALA A 1 82 ? -8.105 -4.164 3.723 1.00 97.75 82 ALA A C 1
ATOM 632 O O . ALA A 1 82 ? -8.867 -3.337 4.228 1.00 97.75 82 ALA A O 1
ATOM 633 N N . PHE A 1 83 ? -7.665 -4.053 2.465 1.00 97.62 83 PHE A N 1
ATOM 634 C CA . PHE A 1 83 ? -7.923 -2.890 1.611 1.00 97.62 83 PHE A CA 1
ATOM 635 C C . PHE A 1 83 ? -8.353 -3.264 0.179 1.00 97.62 83 PHE A C 1
ATOM 637 O O . PHE A 1 83 ? -7.746 -2.785 -0.781 1.00 97.62 83 PHE A O 1
ATOM 644 N N . PRO A 1 84 ? -9.424 -4.053 -0.017 1.00 96.44 84 PRO A N 1
ATOM 645 C CA . PRO A 1 84 ? -9.814 -4.566 -1.339 1.00 96.44 84 PRO A CA 1
ATOM 646 C C . PRO A 1 84 ? -10.241 -3.472 -2.337 1.00 96.44 84 PRO A C 1
ATOM 648 O O . PRO A 1 84 ? -10.213 -3.674 -3.554 1.00 96.44 84 PRO A O 1
ATOM 651 N N . GLU A 1 85 ? -10.617 -2.285 -1.853 1.00 95.69 85 GLU A N 1
ATOM 652 C CA . GLU A 1 85 ? -10.964 -1.140 -2.708 1.00 95.69 85 GLU A CA 1
ATOM 653 C C . GLU A 1 85 ? -9.743 -0.380 -3.246 1.00 95.69 85 GLU A C 1
ATOM 655 O O . GLU A 1 85 ? -9.866 0.354 -4.225 1.00 95.69 85 GLU A O 1
ATOM 660 N N . ILE A 1 86 ? -8.562 -0.576 -2.655 1.00 97.00 86 ILE A N 1
ATOM 661 C CA . ILE A 1 86 ? -7.333 0.140 -3.030 1.00 97.00 86 ILE A CA 1
ATOM 662 C C . ILE A 1 86 ? -6.281 -0.838 -3.564 1.00 97.00 86 ILE A C 1
ATOM 664 O O . ILE A 1 86 ? -5.659 -0.573 -4.592 1.00 97.00 86 ILE A O 1
ATOM 668 N N . ALA A 1 87 ? -6.100 -1.988 -2.918 1.00 97.69 87 ALA A N 1
ATOM 669 C CA . ALA A 1 87 ? -5.101 -2.986 -3.279 1.00 97.69 87 ALA A CA 1
ATOM 670 C C . ALA A 1 87 ? -5.633 -3.985 -4.320 1.00 97.69 87 ALA A C 1
ATOM 672 O O . ALA A 1 87 ? -6.813 -4.329 -4.325 1.00 97.69 87 ALA A O 1
ATOM 673 N N . VAL A 1 88 ? -4.781 -4.431 -5.240 1.00 97.69 88 VAL A N 1
ATOM 674 C CA . VAL A 1 88 ? -5.120 -5.431 -6.266 1.00 97.69 88 VAL A CA 1
ATOM 675 C C . VAL A 1 88 ? -3.898 -6.289 -6.582 1.00 97.69 88 VAL A C 1
ATOM 677 O O . VAL A 1 88 ? -2.765 -5.795 -6.528 1.00 97.69 88 VAL A O 1
ATOM 680 N N . ARG A 1 89 ? -4.102 -7.574 -6.903 1.00 96.56 89 ARG A N 1
ATOM 681 C CA . ARG A 1 89 ? -2.981 -8.423 -7.317 1.00 96.56 89 ARG A C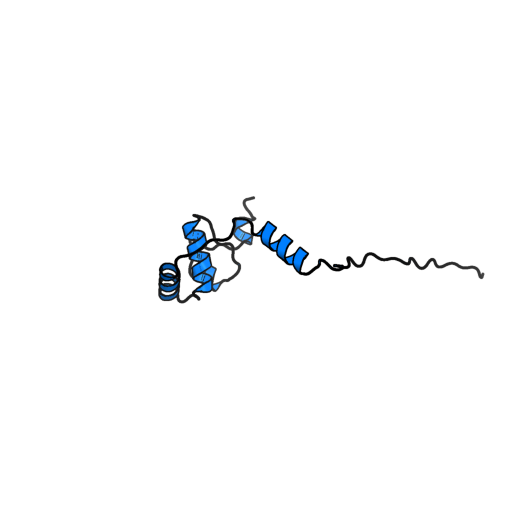A 1
ATOM 682 C C . ARG A 1 89 ? -2.526 -7.999 -8.712 1.00 96.56 89 ARG A C 1
ATOM 684 O O . ARG A 1 89 ? -3.370 -7.754 -9.572 1.00 96.56 89 ARG A O 1
ATOM 691 N N . PRO A 1 90 ? -1.213 -7.963 -8.985 1.00 94.44 90 PRO A N 1
ATOM 692 C CA . PRO A 1 90 ? -0.718 -7.653 -10.324 1.00 94.44 90 PRO A CA 1
ATOM 693 C C . PRO A 1 90 ? -1.297 -8.550 -11.427 1.00 94.44 90 PRO A C 1
ATOM 695 O O . PRO A 1 90 ? -1.607 -8.054 -12.509 1.00 94.44 90 PRO A O 1
ATOM 698 N N . ASP A 1 91 ? -1.505 -9.838 -11.135 1.00 92.19 91 ASP A N 1
ATOM 699 C CA . ASP A 1 91 ? -2.098 -10.802 -12.074 1.00 92.19 91 ASP A CA 1
ATOM 700 C C . ASP A 1 91 ? -3.527 -10.420 -12.503 1.00 92.19 91 ASP A C 1
ATOM 702 O O . ASP A 1 91 ? -3.926 -10.715 -13.627 1.00 92.19 91 ASP A O 1
ATOM 706 N N . ASP A 1 92 ? -4.278 -9.728 -11.638 1.00 88.12 92 ASP A N 1
ATOM 707 C CA . ASP A 1 92 ? -5.670 -9.343 -11.898 1.00 88.12 92 ASP A CA 1
ATOM 708 C C . ASP A 1 92 ? -5.767 -8.104 -12.804 1.00 88.12 92 ASP A C 1
ATOM 710 O O . ASP A 1 92 ? -6.813 -7.849 -13.392 1.00 88.12 92 ASP A O 1
ATOM 714 N N . VAL A 1 93 ? -4.681 -7.330 -12.934 1.00 83.44 93 VAL A N 1
ATOM 715 C CA . VAL A 1 93 ? -4.624 -6.115 -13.771 1.00 83.44 93 VAL A CA 1
ATOM 716 C C . VAL A 1 93 ? -4.023 -6.404 -15.149 1.00 83.44 93 VAL A C 1
ATOM 718 O O . VAL A 1 93 ? -4.393 -5.774 -16.136 1.00 83.44 93 VAL A O 1
ATOM 721 N N . ALA A 1 94 ? -3.118 -7.381 -15.247 1.00 64.19 94 ALA A N 1
ATOM 722 C CA . ALA A 1 94 ? -2.448 -7.743 -16.498 1.00 64.19 94 ALA A CA 1
ATOM 723 C C . ALA A 1 94 ? -3.358 -8.452 -17.524 1.00 64.19 94 ALA A C 1
ATOM 725 O O . ALA A 1 94 ? -2.945 -8.642 -18.666 1.00 64.19 94 ALA A O 1
ATOM 726 N N . ALA A 1 95 ? -4.576 -8.845 -17.140 1.00 54.94 95 ALA A N 1
ATOM 727 C CA . ALA A 1 95 ? -5.547 -9.468 -18.041 1.00 54.94 95 ALA A CA 1
ATOM 728 C C . ALA A 1 95 ? -6.289 -8.464 -18.951 1.00 54.94 95 ALA A C 1
ATOM 730 O O . ALA A 1 95 ? -6.880 -8.887 -19.944 1.00 54.94 95 ALA A O 1
ATOM 731 N N . ASP A 1 96 ? -6.221 -7.163 -18.645 1.00 47.91 96 ASP A N 1
ATOM 732 C CA . ASP A 1 96 ? -6.976 -6.098 -19.326 1.00 47.91 96 ASP A CA 1
ATOM 733 C C . ASP A 1 96 ? -6.095 -5.132 -20.159 1.00 47.91 96 ASP A C 1
ATOM 735 O O . ASP A 1 96 ? -6.577 -4.082 -20.594 1.00 47.91 96 ASP A O 1
ATOM 739 N N . ALA A 1 97 ? -4.815 -5.464 -20.395 1.00 45.78 97 ALA A N 1
ATOM 740 C CA . ALA A 1 97 ? -3.845 -4.632 -21.129 1.00 45.78 97 ALA A CA 1
ATOM 741 C C . ALA A 1 97 ? -3.377 -5.242 -22.462 1.00 45.78 97 ALA A C 1
ATOM 743 O O . ALA A 1 97 ? -3.096 -6.461 -22.506 1.00 45.78 97 ALA A O 1
#

Sequence (97 aa):
MFSPKMPVAAGGTRRTQRGCDETERVSAAEAFIGNHTFEVGAEAVLRLADRSGRSPYDCEYVQLADNLNTRLLTYDEPVLEAFPEIAVRPDDVAADA

pLDDT: mean 82.5, std 20.71, range [34.56, 98.19]

Radius of gyration: 24.14 Å; chains: 1; bounding box: 56×57×52 Å